Protein AF-A0A3P8CLF5-F1 (afdb_monomer)

Mean predicted aligned error: 21.12 Å

Sequence (170 aa):
MQARYRYYSKGFIQSLIDKVKEESSRDTELKESIRKFREETAKLEQTKELRSVREFYKKIEKEMPADTVGKVRDTFQSVKSKIRNDAQQFAQNETLRKGVENLSKASEHVKDATKSLSETEFIKAAIKGVEVVGKELESERFQMYQAPSILKTRSEISGKGEERAIQPDR

Structure (mmCIF, N/CA/C/O backbone):
data_AF-A0A3P8CLF5-F1
#
_entry.id   AF-A0A3P8CLF5-F1
#
loop_
_atom_site.group_PDB
_atom_site.id
_atom_site.type_symbol
_atom_site.label_atom_id
_atom_site.label_alt_id
_atom_site.label_comp_id
_atom_site.label_asym_id
_atom_site.label_entity_id
_atom_site.label_seq_id
_atom_site.pdbx_PDB_ins_code
_atom_site.Cartn_x
_atom_site.Cartn_y
_atom_site.Cartn_z
_atom_site.occupancy
_atom_site.B_iso_or_equiv
_atom_site.auth_seq_id
_atom_site.auth_comp_id
_atom_site.auth_asym_id
_atom_site.auth_atom_id
_atom_site.pdbx_PDB_model_num
ATOM 1 N N . MET A 1 1 ? -31.564 -47.283 5.252 1.00 39.88 1 MET A N 1
ATOM 2 C CA . MET A 1 1 ? -30.195 -46.724 5.283 1.00 39.88 1 MET A CA 1
ATOM 3 C C . MET A 1 1 ? -30.299 -45.207 5.239 1.00 39.88 1 MET A C 1
ATOM 5 O O . MET A 1 1 ? -30.864 -44.699 4.282 1.00 39.88 1 MET A O 1
ATOM 9 N N . GLN A 1 2 ? -29.852 -44.489 6.273 1.00 41.47 2 GLN A N 1
ATOM 10 C CA . GLN A 1 2 ? -29.858 -43.019 6.277 1.00 41.47 2 GLN A CA 1
ATOM 11 C C . GLN A 1 2 ? -28.500 -42.497 5.797 1.00 41.47 2 GLN A C 1
ATOM 13 O O . GLN A 1 2 ? -27.466 -42.780 6.403 1.00 41.47 2 GLN A O 1
ATOM 18 N N . ALA A 1 3 ? -28.508 -41.756 4.690 1.00 46.62 3 ALA A N 1
ATOM 19 C CA . ALA A 1 3 ? -27.328 -41.109 4.138 1.00 46.62 3 ALA A CA 1
ATOM 20 C C . ALA A 1 3 ? -26.970 -39.879 4.987 1.00 46.62 3 ALA A C 1
ATOM 22 O O . ALA A 1 3 ? -27.719 -38.906 5.052 1.00 46.62 3 ALA A O 1
ATOM 23 N N . ARG A 1 4 ? -25.815 -39.927 5.657 1.00 44.38 4 ARG A N 1
ATOM 24 C CA . ARG A 1 4 ? -25.246 -38.777 6.370 1.00 44.38 4 ARG A CA 1
ATOM 25 C C . ARG A 1 4 ? -24.654 -37.824 5.332 1.00 44.38 4 ARG A C 1
ATOM 27 O O . ARG A 1 4 ? -23.599 -38.110 4.769 1.00 44.38 4 ARG A O 1
ATOM 34 N N . TYR A 1 5 ? -25.318 -36.700 5.077 1.00 46.56 5 TYR A N 1
ATOM 35 C CA . TYR A 1 5 ? -24.738 -35.607 4.299 1.00 46.56 5 TYR A CA 1
ATOM 36 C C . TYR A 1 5 ? -23.520 -35.053 5.052 1.00 46.56 5 TYR A C 1
ATOM 38 O O . TYR A 1 5 ? -23.648 -34.482 6.135 1.00 46.56 5 TYR A O 1
ATOM 46 N N . ARG A 1 6 ? -22.318 -35.243 4.495 1.00 47.25 6 ARG A N 1
ATOM 47 C CA . ARG A 1 6 ? -21.120 -34.517 4.931 1.00 47.25 6 ARG A CA 1
ATOM 48 C C . ARG A 1 6 ? -21.297 -33.059 4.517 1.00 47.25 6 ARG A C 1
ATOM 50 O O . ARG A 1 6 ? -21.169 -32.741 3.338 1.00 47.25 6 ARG A O 1
ATOM 57 N N . TYR A 1 7 ? -21.568 -32.180 5.476 1.00 51.97 7 TYR A N 1
ATOM 58 C CA . TYR A 1 7 ? -21.342 -30.753 5.281 1.00 51.97 7 TYR A CA 1
ATOM 59 C C . TYR A 1 7 ? -19.849 -30.562 5.010 1.00 51.97 7 TYR A C 1
ATOM 61 O O . TYR A 1 7 ? -19.017 -30.761 5.893 1.00 51.97 7 TYR A O 1
ATOM 69 N N . TYR A 1 8 ? -19.508 -30.237 3.765 1.00 54.69 8 TYR A N 1
ATOM 70 C CA . TYR A 1 8 ? -18.179 -29.762 3.410 1.00 54.69 8 TYR A CA 1
ATOM 71 C C . TYR A 1 8 ? -17.965 -28.472 4.209 1.00 54.69 8 TYR A C 1
ATOM 73 O O . TYR A 1 8 ? -18.655 -27.479 3.968 1.00 54.69 8 TYR A O 1
ATOM 81 N N . SER A 1 9 ? -17.088 -28.490 5.215 1.00 61.84 9 SER A N 1
ATOM 82 C CA . SER A 1 9 ? -16.733 -27.259 5.912 1.00 61.84 9 SER A CA 1
ATOM 83 C C . SER A 1 9 ? -16.107 -26.325 4.879 1.00 61.84 9 SER A C 1
ATOM 85 O O . SER A 1 9 ? -15.123 -26.663 4.218 1.00 61.84 9 SER A O 1
ATOM 87 N N . LYS A 1 10 ? -16.722 -25.158 4.663 1.00 71.19 10 LYS A N 1
ATOM 88 C CA . LYS A 1 10 ? -16.092 -24.104 3.866 1.00 71.19 10 LYS A CA 1
ATOM 89 C C . LYS A 1 10 ? -14.738 -23.802 4.515 1.00 71.19 10 LYS A C 1
ATOM 91 O O . LYS A 1 10 ? -14.677 -23.547 5.715 1.00 71.19 10 LYS A O 1
ATOM 96 N N . GLY A 1 11 ? -13.658 -23.884 3.740 1.00 81.69 11 GLY A N 1
ATOM 97 C CA . GLY A 1 11 ? -12.314 -23.595 4.237 1.00 81.69 11 GLY A CA 1
ATOM 98 C C . GLY A 1 11 ? -12.190 -22.150 4.733 1.00 81.69 11 GLY A C 1
ATOM 99 O O . GLY A 1 11 ? -12.926 -21.270 4.287 1.00 81.69 11 GLY A O 1
ATOM 100 N N . PHE A 1 12 ? -11.227 -21.900 5.622 1.00 83.62 12 PHE A N 1
ATOM 101 C CA . PHE A 1 12 ? -11.000 -20.602 6.272 1.00 83.62 12 PHE A CA 1
ATOM 102 C C . PHE A 1 12 ? -10.958 -19.419 5.286 1.00 83.62 12 PHE A C 1
ATOM 104 O O . PHE A 1 12 ? -11.647 -18.420 5.483 1.00 83.62 12 PHE A O 1
ATOM 111 N N . ILE A 1 13 ? -10.246 -19.559 4.162 1.00 85.81 13 ILE A N 1
ATOM 112 C CA . ILE A 1 13 ? -10.156 -18.503 3.138 1.00 85.81 13 ILE A CA 1
ATOM 113 C C . ILE A 1 13 ? -11.518 -18.228 2.489 1.00 85.81 13 ILE A C 1
ATOM 115 O O . ILE A 1 13 ? -11.871 -17.074 2.271 1.00 85.81 13 ILE A O 1
ATOM 119 N N . GLN A 1 14 ? -12.320 -19.265 2.240 1.00 81.19 14 GLN A N 1
ATOM 120 C CA . GLN A 1 14 ? -13.652 -19.086 1.669 1.00 81.19 14 GLN A CA 1
ATOM 121 C C . GLN A 1 14 ? -14.575 -18.351 2.647 1.00 81.19 14 GLN A C 1
ATOM 123 O O . GLN A 1 14 ? -15.296 -17.451 2.233 1.00 81.19 14 GLN A O 1
ATOM 128 N N . SER A 1 15 ? -14.513 -18.676 3.944 1.00 82.06 15 SER A N 1
ATOM 129 C CA . SER A 1 15 ? -15.286 -17.954 4.963 1.00 82.06 15 SER A CA 1
ATOM 130 C C . SER A 1 15 ? -14.842 -16.501 5.139 1.00 82.06 15 SER A C 1
ATOM 132 O O . SER A 1 15 ? -15.681 -15.640 5.384 1.00 82.06 15 SER A O 1
ATOM 134 N N . LEU A 1 16 ? -13.548 -16.208 4.969 1.00 81.19 16 LEU A N 1
ATOM 135 C CA . LEU A 1 16 ? -13.032 -14.840 5.012 1.00 81.19 16 LEU A CA 1
ATOM 136 C C . LEU A 1 16 ? -13.489 -14.024 3.804 1.00 81.19 16 LEU A C 1
ATOM 138 O O . LEU A 1 16 ? -13.947 -12.901 3.976 1.00 81.19 16 LEU A O 1
ATOM 142 N N . ILE A 1 17 ? -13.419 -14.589 2.596 1.00 84.50 17 ILE A N 1
ATOM 143 C CA . ILE A 1 17 ? -13.915 -13.927 1.381 1.00 84.50 17 ILE A CA 1
ATOM 144 C C . ILE A 1 17 ? -15.417 -13.671 1.498 1.00 84.50 17 ILE A C 1
ATOM 146 O O . ILE A 1 17 ? -15.876 -12.574 1.183 1.00 84.50 17 ILE A O 1
ATOM 150 N N . ASP A 1 18 ? -16.174 -14.660 1.976 1.00 84.50 18 ASP A N 1
ATOM 151 C CA . ASP A 1 18 ? -17.613 -14.525 2.179 1.00 84.50 18 ASP A CA 1
ATOM 152 C C . ASP A 1 18 ? -17.914 -13.406 3.196 1.00 84.50 18 ASP A C 1
ATOM 154 O O . ASP A 1 18 ? -18.791 -12.582 2.942 1.00 84.50 18 ASP A O 1
ATOM 158 N N . LYS A 1 19 ? -17.134 -13.298 4.282 1.00 83.38 19 LYS A N 1
ATOM 159 C CA . LYS A 1 19 ? -17.317 -12.269 5.316 1.00 83.38 19 LYS A CA 1
ATOM 160 C C . LYS A 1 19 ? -16.896 -10.866 4.875 1.00 83.38 19 LYS A C 1
ATOM 162 O O . LYS A 1 19 ? -17.635 -9.920 5.116 1.00 83.38 19 LYS A O 1
ATOM 167 N N . VAL A 1 20 ? -15.784 -10.731 4.151 1.00 78.12 20 VAL A N 1
ATOM 168 C CA . VAL A 1 20 ? -15.362 -9.455 3.541 1.00 78.12 20 VAL A CA 1
ATOM 169 C C . VAL A 1 20 ? -16.385 -8.994 2.503 1.00 78.12 20 VAL A C 1
ATOM 171 O O . VAL A 1 20 ? -16.700 -7.811 2.416 1.00 78.12 20 VAL A O 1
ATOM 174 N N . LYS A 1 21 ? -16.951 -9.924 1.727 1.00 79.19 21 LYS A N 1
ATOM 175 C CA . LYS A 1 21 ? -18.020 -9.622 0.769 1.00 79.19 21 LYS A CA 1
ATOM 176 C C . LYS A 1 21 ? -19.309 -9.196 1.473 1.00 79.19 21 LYS A C 1
ATOM 178 O O . LYS A 1 21 ? -19.994 -8.300 0.986 1.00 79.19 21 LYS A O 1
ATOM 183 N N . GLU A 1 22 ? -19.637 -9.819 2.598 1.00 79.88 22 GLU A N 1
ATOM 184 C CA . GLU A 1 22 ? -20.801 -9.482 3.415 1.00 79.88 22 GLU A CA 1
ATOM 185 C C . GLU A 1 22 ? -20.650 -8.102 4.078 1.00 79.88 22 GLU A C 1
ATOM 187 O O . GLU A 1 22 ? -21.551 -7.275 3.940 1.00 79.88 22 GLU A O 1
ATOM 192 N N . GLU A 1 23 ? -19.505 -7.801 4.697 1.00 70.38 23 GLU A N 1
ATOM 193 C CA . GLU A 1 23 ? -19.187 -6.469 5.244 1.00 70.38 23 GLU A CA 1
ATOM 194 C C . GLU A 1 23 ? -19.151 -5.400 4.146 1.00 70.38 23 GLU A C 1
ATOM 196 O O . GLU A 1 23 ? -19.818 -4.376 4.260 1.00 70.38 23 GLU A O 1
ATOM 201 N N . SER A 1 24 ? -18.526 -5.689 3.002 1.00 63.16 24 SER A N 1
ATOM 202 C CA . SER A 1 24 ? -18.540 -4.791 1.841 1.00 63.16 24 SER A CA 1
ATOM 203 C C . SER A 1 24 ? -19.936 -4.560 1.261 1.00 63.16 24 SER A C 1
ATOM 205 O O . SER A 1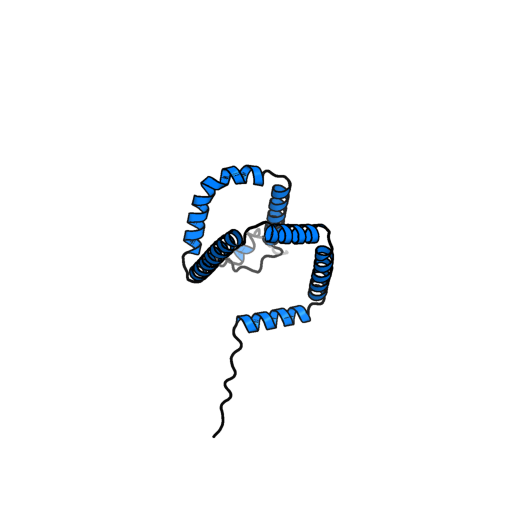 24 ? -20.209 -3.509 0.681 1.00 63.16 24 SER A O 1
ATOM 207 N N . SER A 1 25 ? -20.851 -5.519 1.414 1.00 63.94 25 SER A N 1
ATOM 208 C CA . SER A 1 25 ? -22.240 -5.348 0.993 1.00 63.94 25 SER A CA 1
ATOM 209 C C . SER A 1 25 ? -23.074 -4.516 1.973 1.00 63.94 25 SER A C 1
ATOM 211 O O . SER A 1 25 ? -24.102 -3.972 1.558 1.00 63.94 25 SER A O 1
ATOM 213 N N . ARG A 1 26 ? -22.644 -4.400 3.234 1.00 71.19 26 ARG A N 1
ATOM 214 C CA . ARG A 1 26 ? -23.302 -3.600 4.274 1.00 71.19 26 ARG A CA 1
ATOM 215 C C . ARG A 1 26 ? -22.792 -2.161 4.294 1.00 71.19 26 ARG A C 1
ATOM 217 O O . ARG A 1 26 ? -23.615 -1.261 4.421 1.00 71.19 26 ARG A O 1
ATOM 224 N N . ASP A 1 27 ? -21.499 -1.945 4.059 1.00 75.00 27 ASP A N 1
ATOM 225 C CA . ASP A 1 27 ? -20.913 -0.603 4.032 1.00 75.00 27 ASP A CA 1
ATOM 226 C C . ASP A 1 27 ? -21.168 0.126 2.709 1.00 75.00 27 ASP A C 1
ATOM 228 O O . ASP A 1 27 ? -20.644 -0.210 1.640 1.00 75.00 27 ASP A O 1
ATOM 232 N N . THR A 1 28 ? -21.981 1.177 2.784 1.00 77.12 28 THR A N 1
ATOM 233 C CA . THR A 1 28 ? -22.293 2.075 1.665 1.00 77.12 28 THR A CA 1
ATOM 234 C C . THR A 1 28 ? -21.056 2.830 1.181 1.00 77.12 28 THR A C 1
ATOM 236 O O . THR A 1 28 ? -20.858 2.960 -0.027 1.00 77.12 28 THR A O 1
ATOM 239 N N . GLU A 1 29 ? -20.174 3.233 2.095 1.00 72.25 29 GLU A N 1
ATOM 240 C CA . GLU A 1 29 ? -18.911 3.918 1.789 1.00 72.25 29 GLU A CA 1
ATOM 241 C C . GLU A 1 29 ? -17.950 3.036 0.979 1.00 72.25 29 GLU A C 1
ATOM 243 O O . GLU A 1 29 ? -17.304 3.493 0.029 1.00 72.25 29 GLU A O 1
ATOM 248 N N . LEU A 1 30 ? -17.897 1.736 1.284 1.00 69.62 30 LEU A N 1
ATOM 249 C CA . LEU A 1 30 ? -17.045 0.798 0.558 1.00 69.62 30 LEU A CA 1
ATOM 250 C C . LEU A 1 30 ? -17.603 0.490 -0.837 1.00 69.62 30 LEU A C 1
ATOM 252 O O . LEU A 1 30 ? -16.839 0.374 -1.797 1.00 69.62 30 LEU A O 1
ATOM 256 N N . LYS A 1 31 ? -18.931 0.436 -0.999 1.00 79.31 31 LYS A N 1
ATOM 257 C CA . LYS A 1 31 ? -19.556 0.343 -2.330 1.00 79.31 31 LYS A CA 1
ATOM 258 C C . LYS A 1 31 ? -19.253 1.561 -3.190 1.00 79.31 31 LYS A C 1
ATOM 260 O O . LYS A 1 31 ? -18.943 1.398 -4.370 1.00 79.31 31 LYS A O 1
ATOM 265 N N . GLU A 1 32 ? -19.329 2.761 -2.623 1.00 82.31 32 GLU A N 1
ATOM 266 C CA . GLU A 1 32 ? -18.978 3.987 -3.340 1.00 82.31 32 GLU A CA 1
ATOM 267 C C . GLU A 1 32 ? -17.500 4.016 -3.714 1.00 82.31 32 GLU A C 1
ATOM 269 O O . GLU A 1 32 ? -17.168 4.370 -4.843 1.00 82.31 32 GLU A O 1
ATOM 274 N N . SER A 1 33 ? -16.627 3.559 -2.818 1.00 79.44 33 SER A N 1
ATOM 275 C CA . SER A 1 33 ? -15.195 3.423 -3.083 1.00 79.44 33 SER A CA 1
ATOM 276 C C . SER A 1 33 ? -14.932 2.439 -4.224 1.00 79.44 33 SER A C 1
ATOM 278 O O . SER A 1 33 ? -14.254 2.783 -5.186 1.00 79.44 33 SER A O 1
ATOM 280 N N . ILE A 1 34 ? -15.539 1.246 -4.201 1.00 78.25 34 ILE A N 1
ATOM 281 C CA . ILE A 1 34 ? -15.431 0.259 -5.290 1.00 78.25 34 ILE A CA 1
ATOM 282 C C . ILE A 1 34 ? -15.982 0.824 -6.605 1.00 78.25 34 ILE A C 1
ATOM 284 O O . ILE A 1 34 ? -15.418 0.563 -7.669 1.00 78.25 34 ILE A O 1
ATOM 288 N N . ARG A 1 35 ? -17.071 1.601 -6.561 1.00 85.94 35 ARG A N 1
ATOM 289 C CA . ARG A 1 35 ? -17.635 2.248 -7.752 1.00 85.94 35 ARG A CA 1
ATOM 290 C C . ARG A 1 35 ? -16.674 3.290 -8.322 1.00 85.94 35 ARG A C 1
ATOM 292 O O . ARG A 1 35 ? -16.384 3.227 -9.512 1.00 85.94 35 ARG A O 1
ATOM 299 N N . LYS A 1 36 ? -16.117 4.164 -7.478 1.00 89.12 36 LYS A N 1
ATOM 300 C CA . LYS A 1 36 ? -15.087 5.144 -7.858 1.00 89.12 36 LYS A CA 1
ATOM 301 C C . LYS A 1 36 ? -13.853 4.456 -8.434 1.00 89.12 36 LYS A C 1
ATOM 303 O O . LYS A 1 36 ? -13.429 4.823 -9.519 1.00 89.12 36 LYS A O 1
ATOM 308 N N . PHE A 1 37 ? -13.364 3.384 -7.808 1.00 86.25 37 PHE A N 1
ATOM 309 C CA . PHE A 1 37 ? -12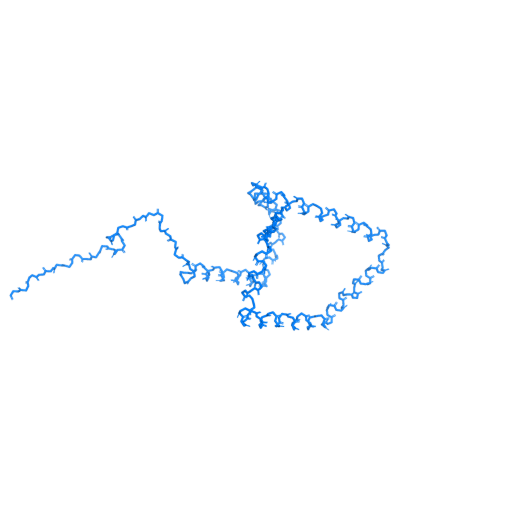.250 2.590 -8.338 1.00 86.25 37 PHE A CA 1
ATOM 310 C C . PHE A 1 37 ? -12.550 2.012 -9.723 1.00 86.25 37 PHE A C 1
ATOM 312 O O . PHE A 1 37 ? -11.688 2.040 -10.598 1.00 86.25 37 PHE A O 1
ATOM 319 N N . ARG A 1 38 ? -13.764 1.501 -9.957 1.00 84.19 38 ARG A N 1
ATOM 320 C CA . ARG A 1 38 ? -14.174 0.993 -11.278 1.00 84.19 38 ARG A CA 1
ATOM 321 C C . ARG A 1 38 ? -14.261 2.105 -12.317 1.00 84.19 38 ARG A C 1
ATOM 323 O O . ARG A 1 38 ? -13.804 1.915 -13.438 1.00 84.19 38 ARG A O 1
ATOM 330 N N . GLU A 1 39 ? -14.827 3.248 -11.951 1.00 86.50 39 GLU A N 1
ATOM 331 C CA . GLU A 1 39 ? -14.933 4.421 -12.821 1.00 86.50 39 GLU A CA 1
ATOM 332 C C . GLU A 1 39 ? -13.550 5.004 -13.154 1.00 86.50 39 GLU A C 1
ATOM 334 O O . GLU A 1 39 ? -13.278 5.321 -14.310 1.00 86.50 39 GLU A O 1
ATOM 339 N N . GLU A 1 40 ? -12.651 5.100 -12.176 1.00 80.31 40 GLU A N 1
ATOM 340 C CA . GLU A 1 40 ? -11.272 5.557 -12.360 1.00 80.31 40 GLU A CA 1
ATOM 341 C C . GLU A 1 40 ? -10.450 4.564 -13.176 1.00 80.31 40 GLU A C 1
ATOM 343 O O . GLU A 1 40 ? -9.743 4.983 -14.086 1.00 80.31 40 GLU A O 1
ATOM 348 N N . THR A 1 41 ? -10.601 3.257 -12.943 1.00 76.94 41 THR A N 1
ATOM 349 C CA . THR A 1 41 ? -9.949 2.218 -13.759 1.00 76.9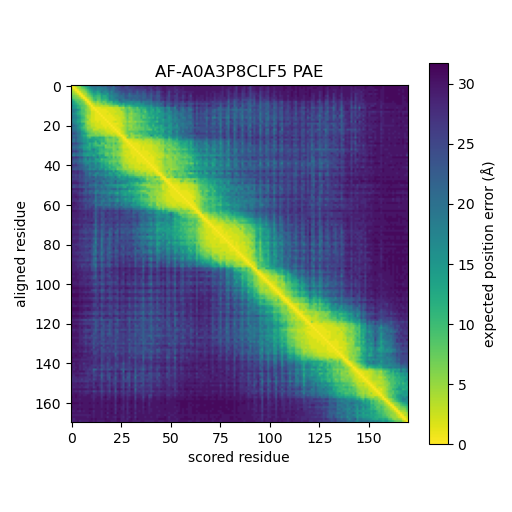4 41 THR A CA 1
ATOM 350 C C . THR A 1 41 ? -10.442 2.275 -15.204 1.00 76.94 41 THR A C 1
ATOM 352 O O . THR A 1 41 ? -9.634 2.257 -16.127 1.00 76.94 41 THR A O 1
ATOM 355 N N . ALA A 1 42 ? -11.752 2.428 -15.421 1.00 77.50 42 ALA A N 1
ATOM 356 C CA . ALA A 1 42 ? -12.316 2.581 -16.761 1.00 77.50 42 ALA A CA 1
ATOM 357 C C . ALA A 1 42 ? -11.827 3.867 -17.454 1.00 77.50 42 ALA A C 1
ATOM 359 O O . ALA A 1 42 ? -11.577 3.859 -18.659 1.00 77.50 42 ALA A O 1
ATOM 360 N N . LYS A 1 43 ? -11.647 4.966 -16.709 1.00 79.12 43 LYS A N 1
ATOM 361 C CA . LYS A 1 43 ? -11.028 6.199 -17.225 1.00 79.12 43 LYS A CA 1
ATOM 362 C C . LYS A 1 43 ? -9.547 5.993 -17.551 1.00 79.12 43 LYS A C 1
ATOM 364 O O . LYS A 1 43 ? -9.116 6.396 -18.625 1.00 79.12 43 LYS A O 1
ATOM 369 N N . LEU A 1 44 ? -8.796 5.322 -16.679 1.00 65.44 44 LEU A N 1
ATOM 370 C CA . LEU A 1 44 ? -7.388 4.968 -16.879 1.00 65.44 44 LEU A CA 1
ATOM 371 C C . LEU A 1 44 ? -7.206 4.120 -18.143 1.00 65.44 44 LEU A C 1
ATOM 373 O O . LEU A 1 44 ? -6.347 4.436 -18.962 1.00 65.44 44 LEU A O 1
ATOM 377 N N . GLU A 1 45 ? -8.050 3.109 -18.366 1.00 66.50 45 GLU A N 1
ATOM 378 C CA . GLU A 1 45 ? -8.038 2.284 -19.586 1.00 66.50 45 GLU A CA 1
ATOM 379 C C . GLU A 1 45 ? -8.237 3.098 -20.875 1.00 66.50 45 GLU A C 1
ATOM 381 O O . GLU A 1 45 ? -7.760 2.712 -21.948 1.00 66.50 45 GLU A O 1
ATOM 386 N N . GLN A 1 46 ? -8.940 4.227 -20.786 1.00 68.88 46 GLN A N 1
ATOM 387 C CA . GLN A 1 46 ? -9.188 5.123 -21.913 1.00 68.88 46 GLN A CA 1
ATOM 388 C C . GLN A 1 46 ? -8.061 6.143 -22.122 1.00 68.88 46 GLN A C 1
ATOM 390 O O . GLN A 1 46 ? -7.969 6.721 -23.211 1.00 68.88 46 GLN A O 1
ATOM 395 N N . THR A 1 47 ? -7.186 6.339 -21.133 1.00 74.19 47 THR A N 1
ATOM 396 C CA . THR A 1 47 ? -6.059 7.270 -21.208 1.00 74.19 47 THR A CA 1
ATOM 397 C C . THR A 1 47 ? -5.041 6.816 -22.258 1.00 74.19 47 THR A C 1
ATOM 399 O O . THR A 1 47 ? -4.752 5.628 -22.434 1.00 74.19 47 THR A O 1
ATOM 402 N N . LYS A 1 48 ? -4.465 7.790 -22.975 1.00 67.56 48 LYS A N 1
ATOM 403 C CA . LYS A 1 48 ? -3.490 7.575 -24.061 1.00 67.56 48 LYS A CA 1
ATOM 404 C C . LYS A 1 48 ? -2.273 6.742 -23.640 1.00 67.56 48 LYS A C 1
ATOM 406 O O . LYS A 1 48 ? -1.702 6.058 -24.480 1.00 67.56 48 LYS A O 1
ATOM 411 N N . GLU A 1 49 ? -1.916 6.763 -22.361 1.00 73.19 49 GLU A N 1
ATOM 412 C CA . GLU A 1 49 ? -0.765 6.052 -21.797 1.00 73.19 49 GLU A CA 1
ATOM 413 C C . GLU A 1 49 ? -0.958 4.530 -21.770 1.00 73.19 49 GLU A C 1
ATOM 415 O O . GLU A 1 49 ? -0.063 3.784 -22.153 1.00 73.19 49 GLU A O 1
ATOM 420 N N . LEU A 1 50 ? -2.143 4.027 -21.413 1.00 67.75 50 LEU A N 1
ATOM 421 C CA . LEU A 1 50 ? -2.393 2.582 -21.460 1.00 67.75 50 LEU A CA 1
ATOM 422 C C . LEU A 1 50 ? -2.526 2.070 -22.898 1.00 67.75 50 LEU A C 1
ATOM 424 O O . LEU A 1 50 ? -2.124 0.942 -23.199 1.00 67.75 50 LEU A O 1
ATOM 428 N N . ARG A 1 51 ? -3.030 2.910 -23.812 1.00 75.62 51 ARG A N 1
ATOM 429 C CA . ARG A 1 51 ? -3.022 2.603 -25.248 1.00 75.62 51 ARG A CA 1
ATOM 430 C C . ARG A 1 51 ? -1.602 2.545 -25.795 1.00 75.62 51 ARG A C 1
ATOM 432 O O . ARG A 1 51 ? -1.285 1.560 -26.452 1.00 75.62 51 ARG A O 1
ATOM 439 N N . SER A 1 52 ? -0.745 3.510 -25.464 1.00 78.69 52 SER A N 1
ATOM 440 C CA . SER A 1 52 ? 0.650 3.507 -25.912 1.00 78.69 52 SER A CA 1
ATOM 441 C C . SER A 1 52 ? 1.437 2.337 -25.324 1.00 78.69 52 SER A C 1
ATOM 443 O O . SER A 1 52 ? 2.209 1.720 -26.047 1.00 78.69 52 SER A O 1
ATOM 445 N N . VAL A 1 53 ? 1.187 1.942 -24.070 1.00 79.75 53 VAL A N 1
ATOM 446 C CA . VAL A 1 53 ? 1.781 0.732 -23.473 1.00 79.75 53 VAL A CA 1
ATOM 447 C C . VAL A 1 53 ? 1.290 -0.535 -24.173 1.00 79.75 53 VAL A C 1
ATOM 449 O O . VAL A 1 53 ? 2.090 -1.417 -24.478 1.00 79.75 53 VAL A O 1
ATOM 452 N N . ARG A 1 54 ? -0.008 -0.644 -24.483 1.00 79.75 54 ARG A N 1
ATOM 453 C CA . ARG A 1 54 ? -0.555 -1.795 -25.222 1.00 79.75 54 ARG A CA 1
ATOM 454 C C . ARG A 1 54 ? -0.018 -1.854 -26.652 1.00 79.75 54 ARG A C 1
ATOM 456 O O . ARG A 1 54 ? 0.257 -2.940 -27.154 1.00 79.75 54 ARG A O 1
ATOM 463 N N . GLU A 1 55 ? 0.124 -0.712 -27.310 1.00 84.12 55 GLU A N 1
ATOM 464 C CA . GLU A 1 55 ? 0.731 -0.598 -28.637 1.00 84.12 55 GLU A CA 1
ATOM 465 C C . GLU A 1 55 ? 2.221 -0.934 -28.598 1.00 84.12 55 GLU A C 1
ATOM 467 O O . GLU A 1 55 ? 2.684 -1.695 -29.441 1.00 84.12 55 GLU A O 1
ATOM 472 N N . PHE A 1 56 ? 2.947 -0.461 -27.586 1.00 82.25 56 PHE A N 1
ATOM 473 C CA . PHE A 1 56 ? 4.347 -0.792 -27.342 1.00 82.25 56 PHE A CA 1
ATOM 474 C C . PHE A 1 56 ? 4.534 -2.288 -27.086 1.00 82.25 56 PHE A C 1
ATOM 476 O O . PHE A 1 56 ? 5.410 -2.897 -27.685 1.00 82.25 56 PHE A O 1
ATOM 483 N N . TYR A 1 57 ? 3.664 -2.914 -26.290 1.00 80.94 57 TYR A N 1
ATOM 484 C CA . TYR A 1 57 ? 3.710 -4.357 -26.051 1.00 80.94 57 TYR A CA 1
ATOM 485 C C . TYR A 1 57 ? 3.414 -5.153 -27.325 1.00 80.94 57 TYR A C 1
ATOM 487 O O . TYR A 1 57 ? 4.157 -6.066 -27.663 1.00 80.94 57 TYR A O 1
ATOM 495 N N . LYS A 1 58 ? 2.386 -4.760 -28.091 1.00 82.38 58 LYS A N 1
ATOM 496 C CA . LYS A 1 58 ? 2.096 -5.356 -29.407 1.00 82.38 58 LYS A CA 1
ATOM 497 C C . LYS A 1 58 ? 3.244 -5.162 -30.397 1.00 82.38 58 LYS A C 1
ATOM 499 O O . LYS A 1 58 ? 3.451 -6.012 -31.256 1.00 82.38 58 LYS A O 1
ATOM 504 N N . LYS A 1 59 ? 3.952 -4.035 -30.320 1.00 80.19 59 LYS A N 1
ATOM 505 C CA . LYS A 1 59 ? 5.119 -3.742 -31.154 1.00 80.19 59 LYS A CA 1
ATOM 506 C C . LYS A 1 59 ? 6.302 -4.621 -30.753 1.00 80.19 59 LYS A C 1
ATOM 508 O O . LYS A 1 59 ? 6.866 -5.267 -31.623 1.00 80.19 59 LYS A O 1
ATOM 513 N N . ILE A 1 60 ? 6.588 -4.749 -29.457 1.00 76.12 60 ILE A N 1
ATOM 514 C CA . ILE A 1 60 ? 7.590 -5.685 -28.926 1.00 76.12 60 ILE A CA 1
ATOM 515 C C . ILE A 1 60 ? 7.270 -7.121 -29.337 1.00 76.12 60 ILE A C 1
ATOM 517 O O . ILE A 1 60 ? 8.153 -7.833 -29.793 1.00 76.12 60 ILE A O 1
ATOM 521 N N . GLU A 1 61 ? 6.017 -7.551 -29.207 1.00 67.94 61 GLU A N 1
ATOM 522 C CA . GLU A 1 61 ? 5.598 -8.913 -29.547 1.00 67.94 61 GLU A CA 1
ATOM 523 C C . GLU A 1 61 ? 5.756 -9.215 -31.043 1.00 67.94 61 GLU A C 1
ATOM 525 O O . GLU A 1 61 ? 6.106 -10.331 -31.412 1.00 67.94 61 GLU A O 1
ATOM 530 N N . LYS A 1 62 ? 5.539 -8.218 -31.908 1.00 75.75 62 LYS A N 1
ATOM 531 C CA . LYS A 1 62 ? 5.736 -8.346 -33.359 1.00 75.75 62 LYS A CA 1
ATOM 532 C C . LYS A 1 62 ? 7.200 -8.249 -33.787 1.00 75.75 62 LYS A C 1
ATOM 534 O O . LYS A 1 62 ? 7.570 -8.868 -34.778 1.00 75.75 62 LYS A O 1
ATOM 539 N N . GLU A 1 63 ? 8.002 -7.440 -33.097 1.00 66.56 63 GLU A N 1
ATOM 540 C CA . GLU A 1 63 ? 9.405 -7.177 -33.448 1.00 66.56 63 GLU A CA 1
ATOM 541 C C . GLU A 1 63 ? 10.379 -8.162 -32.788 1.00 66.56 63 GLU A C 1
ATOM 543 O O . GLU A 1 63 ? 11.500 -8.326 -33.271 1.00 66.56 63 GLU A O 1
ATOM 548 N N . MET A 1 64 ? 9.979 -8.856 -31.718 1.00 62.22 64 MET A N 1
ATOM 549 C CA . MET A 1 64 ? 10.796 -9.915 -31.138 1.00 62.22 64 MET A CA 1
ATOM 550 C C . MET A 1 64 ? 10.615 -11.237 -31.896 1.00 62.22 64 MET A C 1
ATOM 552 O O . MET A 1 64 ? 9.489 -11.716 -32.034 1.00 62.22 64 MET A O 1
ATOM 556 N N . PRO A 1 65 ? 11.708 -11.886 -32.341 1.00 64.75 65 PRO A N 1
ATOM 557 C CA . PRO A 1 65 ? 11.624 -13.224 -32.910 1.00 64.75 65 PRO A CA 1
ATOM 558 C C . PRO A 1 65 ? 11.074 -14.197 -31.859 1.00 64.75 65 PRO A C 1
ATOM 560 O O . PRO A 1 65 ? 11.388 -14.081 -30.670 1.00 64.75 65 PRO A O 1
ATOM 563 N N . ALA A 1 66 ? 10.257 -15.161 -32.294 1.00 63.56 66 ALA A N 1
ATOM 564 C CA . ALA A 1 66 ? 9.573 -16.124 -31.422 1.00 63.56 66 ALA A CA 1
ATOM 565 C C . ALA A 1 66 ? 10.527 -16.833 -30.434 1.00 63.56 66 ALA A C 1
ATOM 567 O O . ALA A 1 66 ? 10.152 -17.111 -29.292 1.00 63.56 66 ALA A O 1
ATOM 568 N N . ASP A 1 67 ? 11.786 -17.024 -30.834 1.00 62.25 67 ASP A N 1
ATOM 569 C CA . ASP A 1 67 ? 12.852 -17.609 -30.015 1.00 62.25 67 ASP A CA 1
ATOM 570 C C . ASP A 1 67 ? 13.214 -16.769 -28.775 1.00 62.25 67 ASP A C 1
ATOM 572 O O . ASP A 1 67 ? 13.603 -17.315 -27.740 1.00 62.25 67 ASP A O 1
ATOM 576 N N . THR A 1 68 ? 13.072 -15.442 -28.835 1.00 61.47 68 THR A N 1
ATOM 577 C CA . THR A 1 68 ? 13.326 -14.542 -27.697 1.00 61.47 68 THR A CA 1
ATOM 578 C C . THR A 1 68 ? 12.149 -14.538 -26.726 1.00 61.47 68 THR A C 1
ATOM 580 O O . THR A 1 68 ? 12.356 -14.561 -25.513 1.00 61.47 68 THR A O 1
ATOM 583 N N . VAL A 1 69 ? 10.913 -14.596 -27.234 1.00 63.88 69 VAL A N 1
ATOM 584 C CA . VAL A 1 69 ? 9.702 -14.713 -26.403 1.00 63.88 69 VAL A CA 1
ATOM 585 C C . VAL A 1 69 ? 9.697 -16.038 -25.637 1.00 63.88 69 VAL A C 1
ATOM 587 O O . VAL A 1 69 ? 9.353 -16.049 -24.456 1.00 63.88 69 VAL A O 1
ATOM 590 N N . GLY A 1 70 ? 10.154 -17.131 -26.260 1.00 69.62 70 GLY A N 1
ATOM 591 C CA . GLY A 1 70 ? 10.368 -18.418 -25.588 1.00 69.62 70 GLY A CA 1
ATOM 592 C C . GLY A 1 70 ? 11.329 -18.298 -24.403 1.00 69.62 70 GLY A C 1
ATOM 593 O O . GLY A 1 70 ? 10.960 -18.612 -23.277 1.00 69.62 70 GLY A O 1
ATOM 594 N N . LYS A 1 71 ? 12.512 -17.706 -24.612 1.00 73.12 71 LYS A N 1
ATOM 595 C CA . LYS A 1 71 ? 13.509 -17.495 -23.545 1.00 73.12 71 LYS A CA 1
ATOM 596 C C . LYS A 1 71 ? 13.006 -16.582 -22.420 1.00 73.12 71 LYS A C 1
ATOM 598 O O . LYS A 1 71 ? 13.268 -16.839 -21.244 1.00 73.12 71 LYS A O 1
ATOM 603 N N . VAL A 1 72 ? 12.263 -15.522 -22.741 1.00 74.31 72 VAL A N 1
ATOM 604 C CA . VAL A 1 72 ? 11.662 -14.631 -21.730 1.00 74.31 72 VAL A CA 1
ATOM 605 C C . VAL A 1 72 ? 10.551 -15.347 -20.959 1.00 74.31 72 VAL A C 1
ATOM 607 O O . VAL A 1 72 ? 10.446 -15.214 -19.743 1.00 74.31 72 VAL A O 1
ATOM 610 N N . ARG A 1 73 ? 9.743 -16.164 -21.635 1.00 78.25 73 ARG A N 1
ATOM 611 C CA . ARG A 1 73 ? 8.709 -16.978 -20.994 1.00 78.25 73 ARG A CA 1
ATOM 612 C C . ARG A 1 73 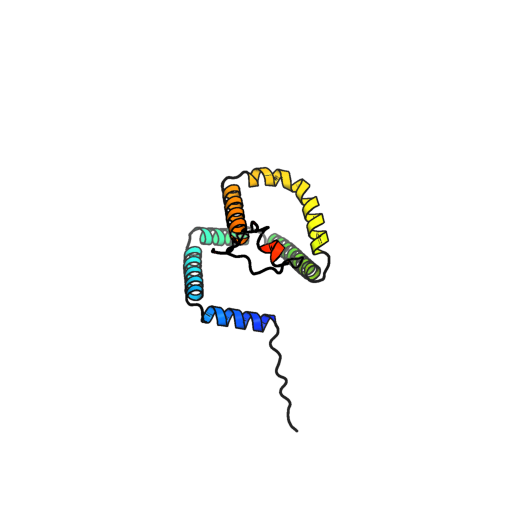? 9.314 -18.032 -20.072 1.00 78.25 73 ARG A C 1
ATOM 614 O O . ARG A 1 73 ? 8.832 -18.184 -18.952 1.00 78.25 73 ARG A O 1
ATOM 621 N N . ASP A 1 74 ? 10.379 -18.699 -20.500 1.00 79.94 74 ASP A N 1
ATOM 622 C CA . ASP A 1 74 ? 11.075 -19.724 -19.720 1.00 79.94 74 ASP A CA 1
ATOM 623 C C . ASP A 1 74 ? 11.780 -19.120 -18.500 1.00 79.94 74 ASP A C 1
ATOM 625 O O . ASP A 1 74 ? 11.703 -19.666 -17.394 1.00 79.94 74 ASP A O 1
ATOM 629 N N . THR A 1 75 ? 12.403 -17.947 -18.655 1.00 80.25 75 THR A N 1
ATOM 630 C CA . THR A 1 75 ? 12.977 -17.202 -17.522 1.00 80.25 75 THR A CA 1
ATOM 631 C C . THR A 1 75 ? 11.886 -16.714 -16.571 1.00 80.25 75 THR A C 1
ATOM 633 O O . THR A 1 75 ? 12.020 -16.891 -15.363 1.00 80.25 75 THR A O 1
ATOM 636 N N . PHE A 1 76 ? 10.760 -16.204 -17.074 1.00 83.00 76 PHE A N 1
ATOM 637 C CA . PHE A 1 76 ? 9.624 -15.801 -16.244 1.00 83.00 76 PHE A CA 1
ATOM 638 C C . PHE A 1 76 ? 8.990 -16.985 -15.503 1.00 83.00 76 PHE A C 1
ATOM 640 O O . PHE A 1 76 ? 8.682 -16.885 -14.316 1.00 83.00 76 PHE A O 1
ATOM 647 N N . GLN A 1 77 ? 8.833 -18.134 -16.162 1.00 81.62 77 GLN A N 1
ATOM 648 C CA . GLN A 1 77 ? 8.335 -19.361 -15.543 1.00 81.62 77 GLN A CA 1
ATOM 649 C C . GLN A 1 77 ? 9.299 -19.870 -14.465 1.00 81.62 77 GLN A C 1
ATOM 651 O O . GLN A 1 77 ? 8.849 -20.289 -13.397 1.00 81.62 77 GLN A O 1
ATOM 656 N N . SER A 1 78 ? 10.607 -19.757 -14.706 1.00 80.62 78 SER A N 1
ATOM 657 C CA . SER A 1 78 ? 11.657 -20.088 -13.736 1.00 80.62 78 SER A CA 1
ATOM 658 C C . SER A 1 78 ? 11.677 -19.133 -12.539 1.00 80.62 78 SER A C 1
ATOM 660 O O . SER A 1 78 ? 11.881 -19.556 -11.406 1.00 80.62 78 SER A O 1
ATOM 662 N N . VAL A 1 79 ? 11.433 -17.839 -12.750 1.00 82.19 79 VAL A N 1
ATOM 663 C CA . VAL A 1 79 ? 11.316 -16.855 -11.663 1.00 82.19 79 VAL A CA 1
ATOM 664 C C . VAL A 1 79 ? 10.030 -17.080 -10.870 1.00 82.19 79 VAL A C 1
ATOM 666 O O . VAL A 1 79 ? 10.052 -17.071 -9.644 1.00 82.19 79 VAL A O 1
ATOM 669 N N . LYS A 1 80 ? 8.911 -17.371 -11.538 1.00 85.88 80 LYS A N 1
ATOM 670 C CA . LYS A 1 80 ? 7.636 -17.682 -10.884 1.00 85.88 80 LYS A CA 1
ATOM 671 C C . LYS A 1 80 ? 7.713 -18.953 -10.039 1.00 85.88 80 LYS A C 1
ATOM 673 O O . LYS A 1 80 ? 7.137 -18.986 -8.953 1.00 85.88 80 LYS A O 1
ATOM 678 N N . SER A 1 81 ? 8.398 -19.995 -10.515 1.00 80.44 81 SER A N 1
ATOM 679 C CA . SER A 1 81 ? 8.601 -21.219 -9.733 1.00 80.44 81 SER A CA 1
ATOM 680 C C . SER A 1 81 ? 9.504 -20.968 -8.526 1.00 80.44 81 SER A C 1
ATOM 682 O O . SER A 1 81 ? 9.162 -21.417 -7.436 1.00 80.44 81 SER A O 1
ATOM 684 N N . LYS A 1 82 ? 10.572 -20.169 -8.675 1.00 80.88 82 LYS A N 1
ATOM 685 C CA . LYS A 1 82 ? 11.406 -19.715 -7.549 1.00 80.88 82 LYS A CA 1
ATOM 686 C C . LYS A 1 82 ? 10.600 -18.929 -6.521 1.00 80.88 82 LYS A C 1
ATOM 688 O O . LYS A 1 82 ? 10.570 -19.334 -5.374 1.00 80.88 82 LYS A O 1
ATOM 693 N N . ILE A 1 83 ? 9.832 -17.923 -6.937 1.00 81.50 83 ILE A N 1
ATOM 694 C CA . ILE A 1 83 ? 8.978 -17.134 -6.033 1.00 81.50 83 ILE A CA 1
ATOM 695 C C . ILE A 1 83 ? 7.938 -18.010 -5.328 1.00 81.50 83 ILE A C 1
ATOM 697 O O . ILE A 1 83 ? 7.650 -17.797 -4.157 1.00 81.50 83 ILE A O 1
ATOM 701 N N . ARG A 1 84 ? 7.354 -19.003 -6.012 1.00 75.31 84 ARG A N 1
ATOM 702 C CA . ARG A 1 84 ? 6.386 -19.922 -5.395 1.00 75.31 84 ARG A CA 1
ATOM 703 C C . ARG A 1 84 ? 7.047 -20.835 -4.362 1.00 75.31 84 ARG A C 1
ATOM 705 O O . ARG A 1 84 ? 6.459 -21.055 -3.306 1.00 75.31 84 ARG A O 1
ATOM 712 N N . ASN A 1 85 ? 8.245 -21.331 -4.660 1.00 73.31 85 ASN A N 1
ATOM 713 C CA . ASN A 1 85 ? 9.041 -22.131 -3.734 1.00 73.31 85 ASN A CA 1
ATOM 714 C C . ASN A 1 85 ? 9.500 -21.286 -2.541 1.00 73.31 85 ASN A C 1
ATOM 716 O O . ASN A 1 85 ? 9.341 -21.722 -1.407 1.00 73.31 85 ASN A O 1
ATOM 720 N N . ASP A 1 86 ? 9.962 -20.060 -2.781 1.00 67.19 86 ASP A N 1
ATOM 721 C CA . ASP A 1 86 ? 10.350 -19.105 -1.746 1.00 67.19 86 ASP A CA 1
ATOM 722 C C . ASP A 1 86 ? 9.138 -18.762 -0.877 1.00 67.19 86 ASP A C 1
ATOM 724 O O . ASP A 1 86 ? 9.216 -18.871 0.336 1.00 67.19 86 ASP A O 1
ATOM 728 N N . ALA A 1 87 ? 7.973 -18.463 -1.458 1.00 66.38 87 ALA A N 1
ATOM 729 C CA . ALA A 1 87 ? 6.738 -18.218 -0.709 1.00 66.38 87 ALA A CA 1
ATOM 730 C C . ALA A 1 87 ? 6.294 -19.439 0.121 1.00 66.38 87 ALA A C 1
ATOM 732 O O . ALA A 1 87 ? 5.829 -19.283 1.251 1.00 66.38 87 ALA A O 1
ATOM 733 N N . GLN A 1 88 ? 6.465 -20.660 -0.402 1.00 64.12 88 GLN A N 1
ATOM 734 C CA . GLN A 1 88 ? 6.231 -21.895 0.356 1.00 64.12 88 GLN A CA 1
ATOM 735 C C . GLN A 1 88 ? 7.261 -22.119 1.471 1.00 64.12 88 GLN A C 1
ATOM 737 O O . GLN A 1 88 ? 6.902 -22.724 2.480 1.00 64.12 88 GLN A O 1
ATOM 742 N N . GLN A 1 89 ? 8.499 -21.640 1.319 1.00 59.38 89 GLN A N 1
ATOM 743 C CA . GLN A 1 89 ? 9.532 -21.655 2.362 1.00 59.38 89 GLN A CA 1
ATOM 744 C C . GLN A 1 89 ? 9.294 -20.559 3.414 1.00 59.38 89 GLN A C 1
ATOM 746 O O . GLN A 1 89 ? 9.415 -20.824 4.603 1.00 59.38 89 GLN A O 1
ATOM 751 N N . PHE A 1 90 ? 8.841 -19.371 3.004 1.00 53.00 90 PHE A N 1
ATOM 752 C CA . PHE A 1 90 ? 8.423 -18.273 3.880 1.00 53.00 90 PHE A CA 1
ATOM 753 C C . PHE A 1 90 ? 7.210 -18.648 4.746 1.00 53.00 90 PHE A C 1
ATOM 755 O O . PHE A 1 90 ? 7.122 -18.223 5.896 1.00 53.00 90 PHE A O 1
ATOM 762 N N . ALA A 1 91 ? 6.295 -19.471 4.222 1.00 56.19 91 ALA A N 1
ATOM 763 C CA . ALA A 1 91 ? 5.164 -20.013 4.978 1.00 56.19 91 ALA A CA 1
ATOM 764 C C . ALA A 1 91 ? 5.565 -21.123 5.973 1.00 56.19 91 ALA A C 1
ATOM 766 O O . ALA A 1 91 ? 4.821 -21.403 6.910 1.00 56.19 91 ALA A O 1
ATOM 767 N N . GLN A 1 92 ? 6.730 -21.753 5.787 1.00 61.34 92 GLN A N 1
ATOM 768 C CA . GLN A 1 92 ? 7.225 -22.871 6.592 1.00 61.34 92 GLN A CA 1
ATOM 769 C C . GLN A 1 92 ? 8.374 -22.431 7.512 1.00 61.34 92 GLN A C 1
ATOM 771 O O . GLN A 1 92 ? 9.470 -22.952 7.417 1.00 61.34 92 GLN A O 1
ATOM 776 N N . ASN A 1 93 ? 8.088 -21.490 8.417 1.00 56.69 93 ASN A N 1
ATOM 777 C CA . ASN A 1 93 ? 8.819 -21.191 9.660 1.00 56.69 93 ASN A CA 1
ATOM 778 C C . ASN A 1 93 ? 10.353 -20.909 9.617 1.00 56.69 93 ASN A C 1
ATOM 780 O O . ASN A 1 93 ? 11.173 -21.606 9.037 1.00 56.69 93 ASN A O 1
ATOM 784 N N . GLU A 1 94 ? 10.744 -19.878 10.379 1.00 56.12 94 GLU A N 1
ATOM 785 C CA . GLU A 1 94 ? 12.115 -19.506 10.801 1.00 56.12 94 GLU A CA 1
ATOM 786 C C . GLU A 1 94 ? 13.020 -18.736 9.808 1.00 56.12 94 GLU A C 1
ATOM 788 O O . GLU A 1 94 ? 13.911 -17.993 10.231 1.00 56.12 94 GLU A O 1
ATOM 793 N N . THR A 1 95 ? 12.760 -18.770 8.499 1.00 54.06 95 THR A N 1
ATOM 794 C CA . THR A 1 95 ? 13.557 -18.030 7.490 1.00 54.06 95 THR A CA 1
ATOM 795 C C . THR A 1 95 ? 13.209 -16.551 7.341 1.00 54.06 95 THR A C 1
ATOM 797 O O . THR A 1 95 ? 14.019 -15.814 6.789 1.00 54.06 95 THR A O 1
ATOM 800 N N . LEU A 1 96 ? 12.091 -16.062 7.890 1.00 54.00 96 LEU A N 1
ATOM 801 C CA . LEU A 1 96 ? 11.802 -14.617 7.951 1.00 54.00 96 LEU A CA 1
ATOM 802 C C . LEU A 1 96 ? 12.892 -13.845 8.713 1.00 54.00 96 LEU A C 1
ATOM 804 O O . LEU A 1 96 ? 13.289 -12.766 8.285 1.00 54.00 96 LEU A O 1
ATOM 808 N N . ARG A 1 97 ? 13.451 -14.426 9.784 1.00 53.50 97 ARG A N 1
ATOM 809 C CA . ARG A 1 97 ? 14.575 -13.829 10.529 1.00 53.50 97 ARG A CA 1
ATOM 810 C C . ARG A 1 97 ? 15.873 -13.814 9.716 1.00 53.50 97 ARG A C 1
ATOM 812 O O . ARG A 1 97 ? 16.532 -12.783 9.642 1.00 53.50 97 ARG A O 1
ATOM 819 N N . LYS A 1 98 ? 16.200 -14.923 9.043 1.00 58.06 98 LYS A N 1
ATOM 820 C CA . LYS A 1 98 ? 17.404 -15.036 8.195 1.00 58.06 98 LYS A CA 1
ATOM 821 C C . LYS A 1 98 ? 17.292 -14.220 6.899 1.00 58.06 98 LYS A C 1
ATOM 823 O O . LYS A 1 98 ? 18.288 -13.708 6.399 1.00 58.06 98 LYS A O 1
ATOM 828 N N . GLY A 1 99 ? 16.080 -14.065 6.370 1.00 55.72 99 GLY A N 1
ATOM 829 C CA . GLY A 1 99 ? 15.760 -13.213 5.226 1.00 55.72 99 GLY A CA 1
ATOM 830 C C . GLY A 1 99 ? 15.954 -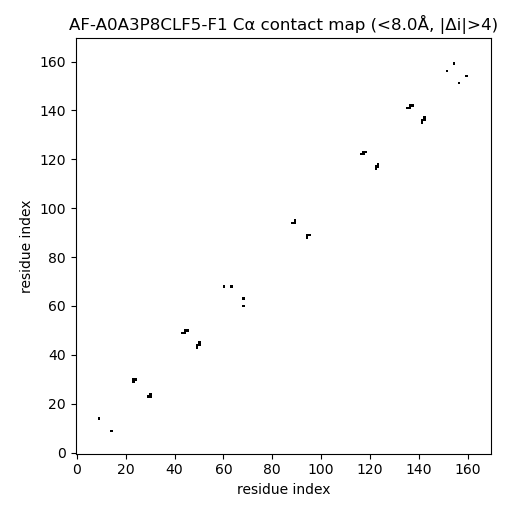11.735 5.549 1.00 55.72 99 GLY A C 1
ATOM 831 O O . GLY A 1 99 ? 16.526 -11.018 4.737 1.00 55.72 99 GLY A O 1
ATOM 832 N N . VAL A 1 100 ? 15.589 -11.298 6.759 1.00 56.03 100 VAL A N 1
ATOM 833 C CA . VAL A 1 100 ? 15.885 -9.944 7.260 1.00 56.03 100 VAL A CA 1
ATOM 834 C C . VAL A 1 100 ? 17.391 -9.730 7.468 1.00 56.03 100 VAL A C 1
ATOM 836 O O . VAL A 1 100 ? 17.914 -8.690 7.067 1.00 56.03 100 VAL A O 1
ATOM 839 N N . GLU A 1 101 ? 18.126 -10.706 8.007 1.00 56.75 101 GLU A N 1
ATOM 840 C CA . GLU A 1 101 ? 19.593 -10.613 8.136 1.00 56.75 101 GLU A CA 1
ATOM 841 C C . GLU A 1 101 ? 20.315 -10.561 6.780 1.00 56.75 101 GLU A C 1
ATOM 843 O O . GLU A 1 101 ? 21.232 -9.759 6.593 1.00 56.75 101 GLU A O 1
ATOM 848 N N . ASN A 1 102 ? 19.892 -11.366 5.803 1.00 57.56 102 ASN A N 1
ATOM 849 C CA . ASN A 1 102 ? 20.486 -11.370 4.464 1.00 57.56 102 ASN A CA 1
ATOM 850 C C . ASN A 1 102 ? 20.081 -10.139 3.640 1.00 57.56 102 ASN A C 1
ATOM 852 O O . ASN A 1 102 ? 20.899 -9.621 2.883 1.00 57.56 102 ASN A O 1
ATOM 856 N N . LEU A 1 103 ? 18.866 -9.615 3.833 1.00 52.44 103 LEU A N 1
ATOM 857 C CA . LEU A 1 103 ? 18.437 -8.332 3.272 1.00 52.44 103 LEU A CA 1
ATOM 858 C C . LEU A 1 103 ? 19.247 -7.169 3.864 1.00 52.44 103 LEU A C 1
ATOM 860 O O . LEU A 1 103 ? 19.603 -6.240 3.145 1.00 52.44 103 LEU A O 1
ATOM 864 N N . SER A 1 104 ? 19.614 -7.254 5.145 1.00 52.56 104 SER A N 1
ATOM 865 C CA . SER A 1 104 ? 20.469 -6.260 5.810 1.00 52.56 104 SER A CA 1
ATOM 866 C C . SER A 1 104 ? 21.904 -6.268 5.268 1.00 52.56 104 SER A C 1
ATOM 868 O O . SER A 1 104 ? 22.511 -5.208 5.139 1.00 52.56 104 SER A O 1
ATOM 870 N N . LYS A 1 105 ? 22.427 -7.439 4.877 1.00 58.91 105 LYS A N 1
ATOM 871 C CA . LYS A 1 105 ? 23.742 -7.580 4.222 1.00 58.91 105 LYS A CA 1
ATOM 872 C C . LYS A 1 105 ? 23.716 -7.163 2.746 1.00 58.91 105 LYS A C 1
ATOM 874 O O . LYS A 1 105 ? 24.614 -6.468 2.290 1.00 58.91 105 LYS A O 1
ATOM 879 N N . ALA A 1 106 ? 22.658 -7.499 2.004 1.00 53.09 106 ALA A N 1
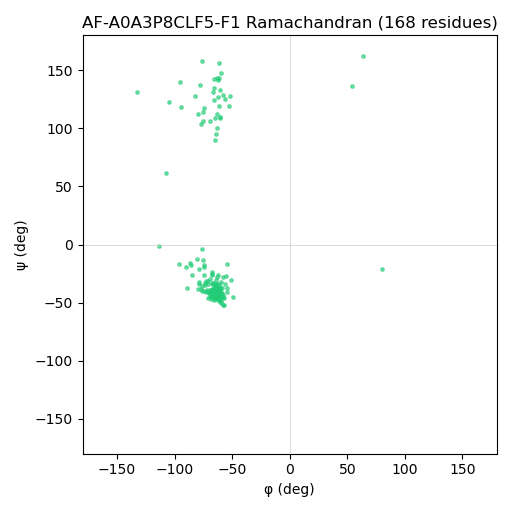ATOM 880 C CA . ALA A 1 106 ? 22.466 -7.025 0.628 1.00 53.09 106 ALA A CA 1
ATOM 881 C C . ALA A 1 106 ? 22.203 -5.506 0.555 1.00 53.09 106 ALA A C 1
ATOM 883 O O . ALA A 1 106 ? 22.528 -4.860 -0.442 1.00 53.09 106 ALA A O 1
ATOM 884 N N . SER A 1 107 ? 21.668 -4.919 1.632 1.00 48.47 107 SER A N 1
ATOM 885 C CA . SER A 1 107 ? 21.477 -3.475 1.769 1.00 48.47 107 SER A CA 1
ATOM 886 C C . SER A 1 107 ? 22.798 -2.706 1.681 1.00 48.47 107 SER A C 1
ATOM 888 O O . SER A 1 107 ? 22.799 -1.612 1.134 1.00 48.47 107 SER A O 1
ATOM 890 N N . GLU A 1 108 ? 23.938 -3.248 2.124 1.00 57.59 108 GLU A N 1
ATOM 891 C CA . GLU A 1 108 ? 25.216 -2.517 2.063 1.00 57.59 108 GLU A CA 1
ATOM 892 C C . GLU A 1 108 ? 25.652 -2.142 0.644 1.00 57.59 108 GLU A C 1
ATOM 894 O O . GLU A 1 108 ? 26.109 -1.022 0.441 1.00 57.59 108 GLU A O 1
ATOM 899 N N . HIS A 1 109 ? 25.407 -2.999 -0.348 1.00 56.06 109 HIS A N 1
ATOM 900 C CA . HIS A 1 109 ? 25.745 -2.712 -1.747 1.00 56.06 109 HIS A CA 1
ATOM 901 C C . HIS A 1 109 ? 24.665 -1.913 -2.498 1.00 56.06 109 HIS A C 1
ATOM 903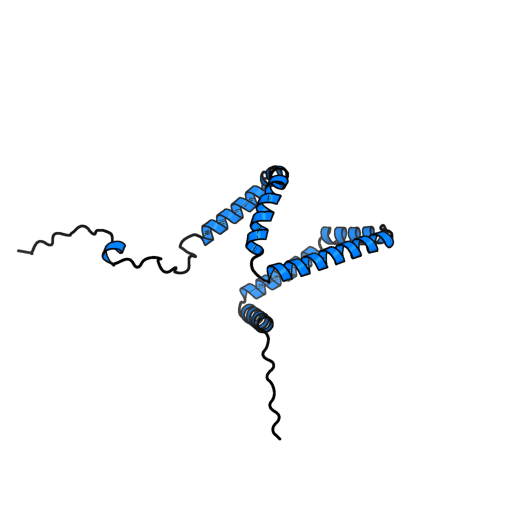 O O . HIS A 1 109 ? 24.944 -1.314 -3.533 1.00 56.06 109 HIS A O 1
ATOM 909 N N . VAL A 1 110 ? 23.434 -1.869 -1.977 1.00 52.53 110 VAL A N 1
ATOM 910 C CA . VAL A 1 110 ? 22.296 -1.133 -2.564 1.00 52.53 110 VAL A CA 1
ATOM 911 C C . VAL A 1 110 ? 22.118 0.254 -1.923 1.00 52.53 110 VAL A C 1
ATOM 913 O O . VAL A 1 110 ? 21.486 1.131 -2.515 1.00 52.53 110 VAL A O 1
ATOM 916 N N . LYS A 1 111 ? 22.722 0.497 -0.750 1.00 55.41 111 LYS A N 1
ATOM 917 C CA . LYS A 1 111 ? 22.700 1.778 -0.021 1.00 55.41 111 LYS A CA 1
ATOM 918 C C . LYS A 1 111 ? 23.178 2.946 -0.878 1.00 55.41 111 LYS A C 1
ATOM 920 O O . LYS A 1 111 ? 22.546 3.992 -0.837 1.00 55.41 111 LYS A O 1
ATOM 925 N N . ASP A 1 112 ? 24.226 2.786 -1.681 1.00 59.59 112 ASP A N 1
ATOM 926 C CA . ASP A 1 112 ? 24.793 3.920 -2.425 1.00 59.59 112 ASP A CA 1
ATOM 927 C C . ASP A 1 112 ? 23.950 4.332 -3.641 1.00 59.59 112 ASP A C 1
ATOM 929 O O . ASP A 1 112 ? 23.767 5.523 -3.878 1.00 59.59 112 ASP A O 1
ATOM 933 N N . ALA A 1 113 ? 23.328 3.375 -4.338 1.00 56.84 113 ALA A N 1
ATOM 934 C CA . ALA A 1 113 ? 22.360 3.667 -5.401 1.00 56.84 113 ALA A CA 1
ATOM 935 C C . ALA A 1 113 ? 20.999 4.143 -4.854 1.00 56.84 113 ALA A C 1
ATOM 937 O O . ALA A 1 113 ? 20.272 4.877 -5.519 1.00 56.84 113 ALA A O 1
ATOM 938 N N . THR A 1 114 ? 20.650 3.740 -3.630 1.00 54.25 114 THR A N 1
ATOM 939 C CA . THR A 1 114 ? 19.381 4.108 -2.986 1.00 54.25 114 THR A CA 1
ATOM 940 C C . THR A 1 114 ? 19.461 5.457 -2.274 1.00 54.25 114 THR A C 1
ATOM 942 O O . THR A 1 114 ? 18.441 6.130 -2.177 1.00 54.25 114 THR A O 1
ATOM 945 N N . LYS A 1 115 ? 20.645 5.902 -1.825 1.00 63.69 115 LYS A N 1
ATOM 946 C CA . LYS A 1 115 ? 20.844 7.228 -1.209 1.00 63.69 115 LYS A CA 1
ATOM 947 C C . LYS A 1 115 ? 20.422 8.353 -2.153 1.00 63.69 115 LYS A C 1
ATOM 949 O O . LYS A 1 115 ? 19.551 9.137 -1.788 1.00 63.69 115 LYS A O 1
ATOM 954 N N . SER A 1 116 ? 20.926 8.364 -3.388 1.00 65.31 116 SER A N 1
ATOM 955 C CA . SER A 1 116 ? 20.560 9.387 -4.382 1.00 65.31 116 SER A CA 1
ATOM 956 C C . SER A 1 116 ? 19.077 9.334 -4.761 1.00 65.31 116 SER A C 1
ATOM 958 O O . SER A 1 116 ? 18.441 10.368 -4.954 1.00 65.31 116 SER A O 1
ATOM 960 N N . LEU A 1 117 ? 18.483 8.138 -4.792 1.00 61.53 117 LEU A N 1
ATOM 961 C CA . LEU A 1 117 ? 17.054 7.973 -5.049 1.00 61.53 117 LEU A CA 1
ATOM 962 C C . LEU A 1 117 ? 16.204 8.469 -3.865 1.00 61.53 117 LEU A C 1
ATOM 964 O O . LEU A 1 117 ? 15.203 9.154 -4.072 1.00 61.53 117 LEU A O 1
ATOM 968 N N . SER A 1 118 ? 16.639 8.203 -2.629 1.00 63.41 118 SER A N 1
ATOM 969 C CA . SER A 1 118 ? 16.005 8.679 -1.392 1.00 63.41 118 SER A CA 1
ATOM 970 C C . SER A 1 118 ? 16.110 10.192 -1.198 1.00 63.41 118 SER A C 1
ATOM 972 O O . SER A 1 118 ? 15.264 10.791 -0.538 1.00 63.41 118 SER A O 1
ATOM 974 N N . GLU A 1 119 ? 17.110 10.824 -1.817 1.00 75.25 119 GLU A N 1
ATOM 975 C CA . GLU A 1 119 ? 17.295 12.275 -1.804 1.00 75.25 119 GLU A CA 1
ATOM 976 C C . GLU A 1 119 ? 16.317 13.017 -2.727 1.00 75.25 119 GLU A C 1
ATOM 978 O O . GLU A 1 119 ? 16.150 14.233 -2.591 1.00 75.25 119 GLU A O 1
ATOM 983 N N . THR A 1 120 ? 15.627 12.301 -3.619 1.00 83.06 120 THR A N 1
ATOM 984 C CA . THR A 1 120 ? 14.637 12.882 -4.533 1.00 83.06 120 THR A CA 1
ATOM 985 C C . THR A 1 120 ? 13.436 13.424 -3.752 1.00 83.06 120 THR A C 1
ATOM 987 O O . THR A 1 120 ? 12.887 12.744 -2.883 1.00 83.06 120 THR A O 1
ATOM 990 N N . GLU A 1 121 ? 12.976 14.631 -4.092 1.00 79.38 121 GLU A N 1
ATOM 991 C CA . GLU A 1 121 ? 11.900 15.344 -3.378 1.00 79.38 121 GLU A CA 1
ATOM 992 C C . GLU A 1 121 ? 10.604 14.528 -3.241 1.00 79.38 121 GLU A C 1
ATOM 994 O O . GLU A 1 121 ? 9.973 14.530 -2.185 1.00 79.38 121 GLU A O 1
ATOM 999 N N . PHE A 1 122 ? 10.240 13.756 -4.269 1.00 78.62 122 PHE A N 1
ATOM 1000 C CA . PHE A 1 122 ? 9.076 12.868 -4.222 1.00 78.62 122 PHE A CA 1
ATOM 1001 C C . PHE A 1 122 ? 9.226 11.743 -3.186 1.00 78.62 122 PHE A C 1
ATOM 1003 O O . PHE A 1 122 ? 8.286 11.465 -2.444 1.00 78.62 122 PHE A O 1
ATOM 1010 N N . ILE A 1 123 ? 10.402 11.114 -3.094 1.00 76.94 123 ILE A N 1
ATOM 1011 C CA . ILE A 1 123 ? 10.633 10.035 -2.125 1.00 76.94 123 ILE A CA 1
ATOM 1012 C C . ILE A 1 123 ? 10.717 10.601 -0.709 1.00 76.94 123 ILE A C 1
ATOM 1014 O O . ILE A 1 123 ? 10.120 10.029 0.198 1.00 76.94 123 ILE A O 1
ATOM 1018 N N . LYS A 1 124 ? 11.342 11.769 -0.512 1.00 81.88 124 LYS A N 1
ATOM 1019 C CA . LYS A 1 124 ? 11.286 12.485 0.773 1.00 81.88 124 LYS A CA 1
ATOM 1020 C C . LYS A 1 124 ? 9.849 12.803 1.187 1.00 81.88 124 LYS A C 1
ATOM 1022 O O . LYS A 1 124 ? 9.507 12.625 2.353 1.00 81.88 124 LYS A O 1
ATOM 1027 N N . ALA A 1 125 ? 9.009 13.262 0.258 1.00 88.31 125 ALA A N 1
ATOM 1028 C CA . ALA A 1 125 ? 7.600 13.539 0.526 1.00 88.31 125 ALA A CA 1
ATOM 1029 C C . ALA A 1 125 ? 6.827 12.261 0.879 1.00 88.31 125 ALA A C 1
ATOM 1031 O O . ALA A 1 125 ? 6.062 12.259 1.841 1.00 88.31 125 ALA A O 1
ATOM 1032 N N . ALA A 1 126 ? 7.077 11.162 0.164 1.00 77.44 126 ALA A N 1
ATOM 1033 C CA . ALA A 1 126 ? 6.484 9.862 0.461 1.00 77.44 126 ALA A CA 1
ATOM 1034 C C . ALA A 1 126 ? 6.913 9.338 1.842 1.00 77.44 126 ALA A C 1
ATOM 1036 O O . ALA A 1 126 ? 6.062 8.935 2.630 1.00 77.44 126 ALA A O 1
ATOM 1037 N N . ILE A 1 127 ? 8.208 9.407 2.172 1.00 83.00 127 ILE A N 1
ATOM 1038 C CA . ILE A 1 127 ? 8.743 9.011 3.483 1.00 83.00 127 ILE A CA 1
ATOM 1039 C C . ILE A 1 127 ? 8.117 9.860 4.591 1.00 83.00 127 ILE A C 1
ATOM 1041 O O . ILE A 1 127 ? 7.621 9.301 5.563 1.00 83.00 127 ILE A O 1
ATOM 1045 N N . LYS A 1 128 ? 8.065 11.188 4.426 1.00 84.75 128 LYS A N 1
ATOM 1046 C CA . LYS A 1 128 ? 7.400 12.084 5.384 1.00 84.75 128 LYS A CA 1
ATOM 1047 C C . LYS A 1 128 ? 5.919 11.748 5.546 1.00 84.75 128 LYS A C 1
ATOM 1049 O O . LYS A 1 128 ? 5.431 11.745 6.666 1.00 84.75 128 LYS A O 1
ATOM 1054 N N . GLY A 1 129 ? 5.210 11.450 4.457 1.00 85.56 129 GLY A N 1
ATOM 1055 C CA . GLY A 1 129 ? 3.802 11.050 4.509 1.00 85.56 129 GLY A CA 1
ATOM 1056 C C . GLY A 1 129 ? 3.598 9.763 5.309 1.00 85.56 129 GLY A C 1
ATOM 1057 O O . GLY A 1 129 ? 2.740 9.712 6.184 1.00 85.56 129 GLY A O 1
ATOM 1058 N N . VAL A 1 130 ? 4.434 8.751 5.070 1.00 86.44 130 VAL A N 1
ATOM 1059 C CA . VAL A 1 130 ? 4.408 7.493 5.831 1.00 86.44 130 VAL A CA 1
ATOM 1060 C C . VAL A 1 130 ? 4.779 7.718 7.298 1.00 86.44 130 VAL A C 1
ATOM 1062 O O . VAL A 1 130 ? 4.136 7.154 8.175 1.00 86.44 130 VAL A O 1
ATOM 1065 N N . GLU A 1 131 ? 5.770 8.562 7.585 1.00 84.50 131 GLU A N 1
ATOM 1066 C CA . GLU A 1 131 ? 6.176 8.902 8.951 1.00 84.50 131 GLU A CA 1
ATOM 1067 C C . GLU A 1 131 ? 5.064 9.638 9.714 1.00 84.50 131 GLU A C 1
ATOM 1069 O O . GLU A 1 131 ? 4.824 9.348 10.884 1.00 84.50 131 GLU A O 1
ATOM 1074 N N . VAL A 1 132 ? 4.352 10.559 9.057 1.00 88.56 132 VAL A N 1
ATOM 1075 C CA . VAL A 1 132 ? 3.197 11.264 9.637 1.00 88.56 132 VAL A CA 1
ATOM 1076 C C . VAL A 1 132 ? 2.066 10.284 9.938 1.00 88.56 132 VAL A C 1
ATOM 1078 O O . VAL A 1 132 ? 1.567 10.280 11.058 1.00 88.56 132 VAL A O 1
ATOM 1081 N N . VAL A 1 133 ? 1.723 9.397 8.998 1.00 82.50 133 VAL A N 1
ATOM 1082 C CA . VAL A 1 133 ? 0.709 8.351 9.223 1.00 82.50 133 VAL A CA 1
ATOM 1083 C C . VAL A 1 133 ? 1.133 7.400 10.346 1.00 82.50 133 VAL A C 1
ATOM 1085 O O . VAL A 1 133 ? 0.318 7.049 11.192 1.00 82.50 133 VAL A O 1
ATOM 1088 N N . GLY A 1 134 ? 2.412 7.018 10.404 1.00 81.12 134 GLY A N 1
ATOM 1089 C CA . GLY A 1 134 ? 2.964 6.197 11.482 1.00 81.12 134 GLY A CA 1
ATOM 1090 C C . GLY A 1 134 ? 2.809 6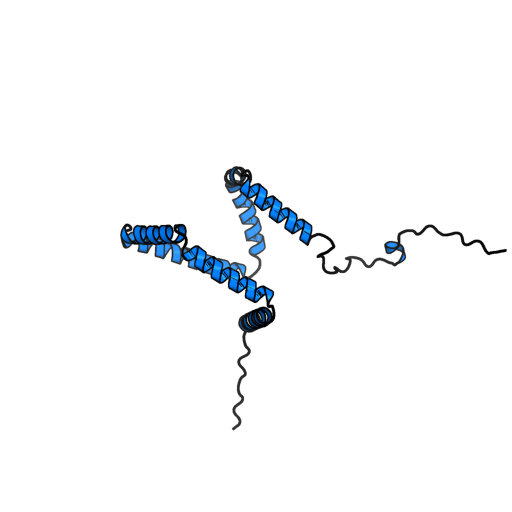.864 12.848 1.00 81.12 134 GLY A C 1
ATOM 1091 O O . GLY A 1 134 ? 2.269 6.257 13.765 1.00 81.12 134 GLY A O 1
ATOM 1092 N N . LYS A 1 135 ? 3.177 8.145 12.961 1.00 82.50 135 LYS A N 1
ATOM 1093 C CA . LYS A 1 135 ? 2.998 8.936 14.190 1.00 82.50 135 LYS A CA 1
ATOM 1094 C C . LYS A 1 135 ? 1.528 9.122 14.564 1.00 82.50 135 LYS A C 1
ATOM 1096 O O . LYS A 1 135 ? 1.195 9.140 15.745 1.00 82.50 135 LYS A O 1
ATOM 1101 N N . GLU A 1 136 ? 0.639 9.264 13.584 1.00 74.44 136 GLU A N 1
ATOM 1102 C CA . GLU A 1 136 ? -0.803 9.349 13.825 1.00 74.44 136 GLU A CA 1
ATOM 1103 C C . GLU A 1 136 ? -1.373 8.025 14.350 1.00 74.44 136 GLU A C 1
ATOM 1105 O O . GLU A 1 136 ? -2.177 8.047 15.282 1.00 74.44 136 GLU A O 1
ATOM 1110 N N . LEU A 1 137 ? -0.908 6.885 13.833 1.00 72.75 137 LEU A N 1
ATOM 1111 C CA . LEU A 1 137 ? -1.274 5.551 14.321 1.00 72.75 137 LEU A CA 1
ATOM 1112 C C . LEU A 1 137 ? -0.667 5.233 15.696 1.00 72.75 137 LEU A C 1
ATOM 1114 O O . LEU A 1 137 ? -1.303 4.563 16.505 1.00 72.75 137 LEU A O 1
ATOM 1118 N N . GLU A 1 138 ? 0.541 5.725 15.975 1.00 67.88 138 GLU A N 1
ATOM 1119 C CA . GLU A 1 138 ? 1.190 5.624 17.287 1.00 67.88 138 GLU A CA 1
ATOM 1120 C C . GLU A 1 138 ? 0.591 6.584 18.322 1.00 67.88 138 GLU A C 1
ATOM 1122 O O . GLU A 1 138 ? 0.784 6.379 19.520 1.00 67.88 138 GLU A O 1
ATOM 1127 N N . SER A 1 139 ? -0.142 7.619 17.898 1.00 72.19 139 SER A N 1
ATOM 1128 C CA . SER A 1 139 ? -0.794 8.542 18.824 1.00 72.19 139 SER A CA 1
ATOM 1129 C C . SER A 1 139 ? -1.826 7.813 19.692 1.00 72.19 139 SER A C 1
ATOM 1131 O O . SER A 1 139 ? -2.569 6.952 19.216 1.00 72.19 139 SER A O 1
ATOM 1133 N N . GLU A 1 140 ? -1.916 8.191 20.972 1.00 63.19 140 GLU A N 1
ATOM 1134 C CA . GLU A 1 140 ? -2.788 7.552 21.979 1.00 63.19 140 GLU A CA 1
ATOM 1135 C C . GLU A 1 140 ? -4.272 7.474 21.563 1.00 63.19 140 GLU A C 1
ATOM 1137 O O . GLU A 1 140 ? -5.031 6.682 22.113 1.00 63.19 140 GLU A O 1
ATOM 1142 N N . ARG A 1 141 ? -4.691 8.257 20.556 1.00 61.31 141 ARG A N 1
ATOM 1143 C CA . ARG A 1 141 ? -6.052 8.256 19.995 1.00 61.31 141 ARG A CA 1
ATOM 1144 C C . ARG A 1 141 ? -6.418 6.970 19.245 1.00 61.31 141 ARG A C 1
ATOM 1146 O O . ARG A 1 141 ? -7.602 6.661 19.164 1.00 61.31 141 ARG A O 1
ATOM 1153 N N . PHE A 1 142 ? -5.438 6.246 18.700 1.00 56.00 142 PHE A N 1
ATOM 1154 C CA . PHE A 1 142 ? -5.645 4.999 17.946 1.00 56.00 142 PHE A CA 1
ATOM 1155 C C . PHE A 1 142 ? -5.075 3.760 18.646 1.00 56.00 142 PHE A C 1
ATOM 1157 O O . PHE A 1 142 ? -5.239 2.641 18.154 1.00 56.00 142 PHE A O 1
ATOM 1164 N N . GLN A 1 143 ? -4.443 3.925 19.810 1.00 64.56 143 GLN A N 1
ATOM 1165 C CA . GLN A 1 143 ? -3.945 2.795 20.580 1.00 64.56 143 GLN A CA 1
ATOM 1166 C C . GLN A 1 143 ? -5.113 2.061 21.252 1.00 64.56 143 GLN A C 1
ATOM 1168 O O . GLN A 1 143 ? -5.821 2.602 22.100 1.00 64.56 143 GLN A O 1
ATOM 1173 N N . MET A 1 144 ? -5.315 0.795 20.879 1.00 79.69 144 MET A N 1
ATOM 1174 C CA . MET A 1 144 ? -6.139 -0.116 21.674 1.00 79.69 144 MET A CA 1
ATOM 1175 C C . MET A 1 144 ? -5.530 -0.257 23.071 1.00 79.69 144 MET A C 1
ATOM 1177 O O . MET A 1 144 ? -4.308 -0.228 23.222 1.00 79.69 144 MET A O 1
ATOM 1181 N N . TYR A 1 145 ? -6.376 -0.453 24.086 1.00 81.56 145 TYR A N 1
ATOM 1182 C CA . TYR A 1 145 ? -5.902 -0.673 25.449 1.00 81.56 145 TYR A CA 1
ATOM 1183 C C . TYR A 1 145 ? -4.873 -1.810 25.487 1.00 81.56 145 TYR A C 1
ATOM 1185 O O . TYR A 1 145 ? -5.187 -2.959 25.162 1.00 81.56 145 TYR A O 1
ATOM 1193 N N . GLN A 1 146 ? -3.655 -1.483 25.917 1.00 78.56 146 GLN A N 1
ATOM 1194 C CA . GLN A 1 146 ? -2.606 -2.454 26.181 1.00 78.56 146 GLN A CA 1
ATOM 1195 C C . GLN A 1 146 ? -2.466 -2.606 27.693 1.00 78.56 146 GLN A C 1
ATOM 1197 O O . GLN A 1 146 ? -2.257 -1.629 28.415 1.00 78.56 146 GLN A O 1
ATOM 1202 N N . ALA A 1 147 ? -2.616 -3.837 28.182 1.00 83.00 147 ALA A N 1
ATOM 1203 C CA . ALA A 1 147 ? -2.443 -4.107 29.600 1.00 83.00 147 ALA A CA 1
ATOM 1204 C C . ALA A 1 147 ? -1.003 -3.744 30.018 1.00 83.00 147 ALA A C 1
ATOM 1206 O O . ALA A 1 147 ? -0.056 -4.128 29.323 1.00 83.00 147 ALA A O 1
ATOM 1207 N N . PRO A 1 148 ? -0.813 -3.011 31.129 1.00 83.50 148 PRO A N 1
ATOM 1208 C CA . PRO A 1 148 ? 0.516 -2.651 31.597 1.00 83.50 148 PRO A CA 1
ATOM 1209 C C . PRO A 1 148 ? 1.312 -3.908 31.960 1.00 83.50 148 PRO A C 1
ATOM 1211 O O . PRO A 1 148 ? 0.769 -4.866 32.510 1.00 83.50 148 PRO A O 1
ATOM 1214 N N . SER A 1 149 ? 2.618 -3.887 31.684 1.00 85.69 149 SER A N 1
ATOM 1215 C CA . SER A 1 149 ? 3.523 -5.013 31.961 1.00 85.69 149 SER A CA 1
ATOM 1216 C C . SER A 1 149 ? 3.629 -5.352 33.450 1.00 85.69 149 SER A C 1
ATOM 1218 O O . SER A 1 149 ? 3.919 -6.492 33.806 1.00 85.69 149 SER A O 1
ATOM 1220 N N . ILE A 1 150 ? 3.391 -4.367 34.317 1.00 90.50 150 ILE A N 1
ATOM 1221 C CA . ILE A 1 150 ? 3.394 -4.501 35.772 1.00 90.50 150 ILE A CA 1
ATOM 1222 C C . ILE A 1 150 ? 2.137 -3.813 36.298 1.00 90.50 150 ILE A C 1
ATOM 1224 O O . ILE A 1 150 ? 1.835 -2.676 35.922 1.00 90.50 150 ILE A O 1
ATOM 1228 N N . LEU A 1 151 ? 1.403 -4.506 37.168 1.00 85.62 151 LEU A N 1
ATOM 1229 C CA . LEU A 1 151 ? 0.234 -3.941 37.832 1.00 85.62 151 LEU A CA 1
ATOM 1230 C C . LEU A 1 151 ? 0.682 -2.807 38.753 1.00 85.62 151 LEU A C 1
ATOM 1232 O O . LEU A 1 151 ? 1.522 -3.009 39.625 1.00 85.62 151 LEU A O 1
ATOM 1236 N N . LYS A 1 152 ? 0.105 -1.624 38.559 1.00 85.00 152 LYS A N 1
ATOM 1237 C CA . LYS A 1 152 ? 0.362 -0.459 39.406 1.00 85.00 152 LYS A CA 1
ATOM 1238 C C . LYS A 1 152 ? -0.710 -0.354 40.477 1.00 85.00 152 LYS A C 1
ATOM 1240 O O . LYS A 1 152 ? -1.895 -0.560 40.207 1.00 85.00 152 LYS A O 1
ATOM 1245 N N . THR A 1 153 ? -0.303 -0.003 41.690 1.00 83.94 153 THR A N 1
ATOM 1246 C CA . THR A 1 153 ? -1.243 0.283 42.779 1.00 83.94 153 THR A CA 1
ATOM 1247 C C . THR A 1 153 ? -1.875 1.668 42.601 1.00 83.94 153 THR A C 1
ATOM 1249 O O . THR A 1 153 ? -1.328 2.545 41.929 1.00 83.94 153 THR A O 1
ATOM 1252 N N . ARG A 1 154 ? -3.042 1.910 43.217 1.00 79.88 154 ARG A N 1
ATOM 1253 C CA . ARG A 1 154 ? -3.752 3.203 43.111 1.00 79.88 154 ARG A CA 1
ATOM 1254 C C . ARG A 1 154 ? -2.884 4.393 43.552 1.00 79.88 154 ARG A C 1
ATOM 1256 O O . ARG A 1 154 ? -2.983 5.465 42.963 1.00 79.88 154 ARG A O 1
ATOM 1263 N N . SER A 1 155 ? -2.019 4.186 44.544 1.00 78.00 155 SER A N 1
ATOM 1264 C CA . SER A 1 155 ? -1.050 5.168 45.048 1.00 78.00 155 SER A CA 1
ATOM 1265 C C . SER A 1 155 ? 0.040 5.533 44.037 1.00 78.00 155 SER A C 1
ATOM 1267 O O . SER A 1 155 ? 0.486 6.673 44.013 1.00 78.00 155 SER A O 1
ATOM 1269 N N . GLU A 1 156 ? 0.455 4.596 43.184 1.00 77.69 156 GLU A N 1
ATOM 1270 C CA . GLU A 1 156 ? 1.453 4.848 42.135 1.00 77.69 156 GLU A CA 1
ATOM 1271 C C . GLU A 1 156 ? 0.845 5.555 40.919 1.00 77.69 156 GLU A C 1
ATOM 1273 O O . GLU A 1 156 ? 1.517 6.351 40.268 1.00 77.69 156 GLU A O 1
ATOM 1278 N N . ILE A 1 157 ? -0.431 5.282 40.618 1.00 73.31 157 ILE A N 1
ATOM 1279 C CA . ILE A 1 157 ? -1.159 5.893 39.493 1.00 73.31 157 ILE A CA 1
ATOM 1280 C C . ILE A 1 157 ? -1.538 7.345 39.802 1.00 73.31 157 ILE A C 1
ATOM 1282 O O . ILE A 1 157 ? -1.449 8.205 38.933 1.00 73.31 157 ILE A O 1
ATOM 1286 N N . SER A 1 158 ? -1.962 7.625 41.037 1.00 72.31 158 SER A N 1
ATOM 1287 C CA . SER A 1 158 ? -2.481 8.942 41.429 1.00 72.31 158 SER A CA 1
ATOM 1288 C C . SER A 1 158 ? -1.396 10.012 41.627 1.00 72.31 158 SER A C 1
ATOM 1290 O O . SER A 1 158 ? -1.734 11.161 41.910 1.00 72.31 158 SER A O 1
ATOM 1292 N N . GLY A 1 159 ? -0.109 9.656 41.518 1.00 63.69 159 GLY A N 1
ATOM 1293 C CA . GLY A 1 159 ? 0.984 10.484 42.025 1.00 63.69 159 GLY A CA 1
ATOM 1294 C C . GLY A 1 159 ? 0.909 10.634 43.550 1.00 63.69 159 GLY A C 1
ATOM 1295 O O . GLY A 1 159 ? -0.123 10.374 44.171 1.00 63.69 159 GLY A O 1
ATOM 1296 N N . LYS A 1 160 ? 2.008 11.049 44.190 1.00 62.19 160 LYS A N 1
ATOM 1297 C CA . LYS A 1 160 ? 1.969 11.458 45.601 1.00 62.19 160 LYS A CA 1
ATOM 1298 C C . LYS A 1 160 ? 1.092 12.708 45.703 1.00 62.19 160 LYS A C 1
ATOM 1300 O O . LYS A 1 160 ? 1.586 13.816 45.528 1.00 62.19 160 LYS A O 1
ATOM 1305 N N . GLY A 1 161 ? -0.210 12.525 45.906 1.00 59.97 161 GLY A N 1
ATOM 1306 C CA . GLY A 1 161 ? -1.101 13.619 46.257 1.00 59.97 161 GLY A CA 1
ATOM 1307 C C . GLY A 1 161 ? -0.575 14.251 47.536 1.00 59.97 161 GLY A C 1
ATOM 1308 O O . GLY A 1 161 ? -0.275 13.529 48.487 1.00 59.97 161 GLY A O 1
ATOM 1309 N N . GLU A 1 162 ? -0.405 15.572 47.534 1.00 66.25 162 GLU A N 1
ATOM 1310 C CA . GLU A 1 162 ? -0.041 16.301 48.743 1.00 66.25 162 GLU A CA 1
ATOM 1311 C C . GLU A 1 162 ? -1.013 15.914 49.858 1.00 66.25 162 GLU A C 1
ATOM 1313 O O . GLU A 1 162 ? -2.236 15.920 49.672 1.00 66.25 162 GLU A O 1
ATOM 1318 N N . GLU A 1 163 ? -0.453 15.511 50.995 1.00 66.56 163 GLU A N 1
ATOM 1319 C CA . GLU A 1 163 ? -1.205 15.126 52.176 1.00 66.56 163 GLU A CA 1
ATOM 1320 C C . GLU A 1 163 ? -1.952 16.372 52.664 1.00 66.56 163 GLU A C 1
ATOM 1322 O O . GLU A 1 163 ? -1.390 17.254 53.314 1.00 66.56 163 GLU A O 1
ATOM 1327 N N . ARG A 1 164 ? -3.218 16.513 52.251 1.00 68.50 164 ARG A N 1
ATOM 1328 C CA . ARG A 1 164 ? -4.047 17.645 52.663 1.00 68.50 164 ARG A CA 1
ATOM 1329 C C . ARG A 1 164 ? -4.259 17.525 54.164 1.00 68.50 164 ARG A C 1
ATOM 1331 O O . ARG A 1 164 ? -4.991 16.646 54.612 1.00 68.50 164 ARG A O 1
ATOM 1338 N N . ALA A 1 165 ? -3.625 18.407 54.929 1.00 72.88 165 ALA A N 1
ATOM 1339 C CA . ALA A 1 165 ? -3.867 18.530 56.356 1.00 72.88 165 ALA A CA 1
ATOM 1340 C C . ALA A 1 165 ? -5.324 18.968 56.571 1.00 72.88 165 ALA A C 1
ATOM 1342 O O . ALA A 1 165 ? -5.670 20.135 56.391 1.00 72.88 165 ALA A O 1
ATOM 1343 N N . ILE A 1 166 ? -6.190 18.014 56.911 1.00 76.81 166 ILE A N 1
ATOM 1344 C CA . ILE A 1 166 ? -7.574 18.293 57.291 1.00 76.81 166 ILE A CA 1
ATOM 1345 C C . ILE A 1 166 ? -7.527 18.814 58.725 1.00 76.81 166 ILE A C 1
ATOM 1347 O O . ILE A 1 166 ? -7.305 18.046 59.661 1.00 76.81 166 ILE A O 1
ATOM 1351 N N . GLN A 1 167 ? -7.685 20.124 58.901 1.00 78.00 167 GLN A N 1
ATOM 1352 C CA . GLN A 1 167 ? -7.897 20.678 60.234 1.00 78.00 167 GLN A CA 1
ATOM 1353 C C . GLN A 1 167 ? -9.354 20.434 60.650 1.00 78.00 167 GLN A C 1
ATOM 1355 O O . GLN A 1 167 ? -10.249 20.590 59.816 1.00 78.00 167 GLN A O 1
ATOM 1360 N N . PRO A 1 168 ? -9.608 20.027 61.905 1.00 77.12 168 PRO A N 1
ATOM 1361 C CA . PRO A 1 168 ? -10.965 19.926 62.415 1.00 77.12 168 PRO A CA 1
ATOM 1362 C C . PRO A 1 168 ? -11.575 21.326 62.507 1.00 77.12 168 PRO A C 1
ATOM 1364 O O . PRO A 1 168 ? -10.947 22.239 63.050 1.00 77.12 168 PRO A O 1
ATOM 1367 N N . ASP A 1 169 ? -12.791 21.476 61.985 1.00 71.06 169 ASP A N 1
ATOM 1368 C CA . ASP A 1 169 ? -13.581 22.693 62.173 1.00 71.06 169 ASP A CA 1
ATOM 1369 C C . ASP A 1 169 ? -13.868 22.858 63.672 1.00 71.06 169 ASP A C 1
ATOM 1371 O O . ASP A 1 169 ? -14.299 21.907 64.336 1.00 71.06 169 ASP A O 1
ATOM 1375 N N . ARG A 1 170 ? -13.536 24.034 64.209 1.00 57.50 170 ARG A N 1
ATOM 1376 C CA . ARG A 1 170 ? -13.724 24.387 65.622 1.00 57.50 170 ARG A CA 1
ATOM 1377 C C . ARG A 1 170 ? -15.112 24.942 65.887 1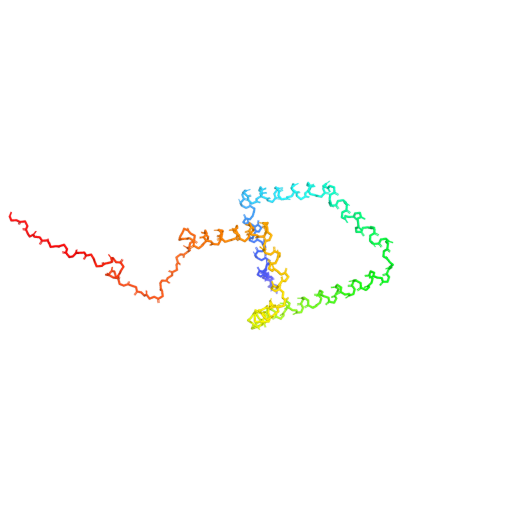.00 57.50 170 ARG A C 1
ATOM 1379 O O . ARG A 1 170 ? -15.574 25.761 65.066 1.00 57.50 170 ARG A O 1
#

Organism: NCBI:txid31246

Secondary structure (DSSP, 8-state):
--------PPPHHHHHHHHHHHHHHH-HHHHHHHHHHHHHHHHHHHSHHHHHHHHHHHHHHHHS-HHHHHHHHHHHHHHHHHHHHHHHHHTSSSHHHHHHHHHHHHHHHHHHHHHHHHTSHHHHHHHHHHHHHHHHHHSTTTPPP---SSPPPHHHHS--------PPP-

pLDDT: mean 71.29, std 11.67, range [39.88, 90.5]

Foldseek 3Di:
DDDDDPPPPDDPVRVVVVVVVVVCVVDPVSVVVVVVVVVVVVVVCVDVVVVVVVVVVVVCVVPDDPVVVVVVVVVVVVVVVVVVVVVVVVVVDDCVVVVVVVVVVVCVVCVVVVVVVCPDPVNVVVVVVVVVVVVVCVPPVNDDDDDDPDDDDPDRVVDPDPPPPDDDDD

Solvent-accessible surface area (backbone atoms only — not comparable to full-atom values): 10205 Å² total; per-residue (Å²): 136,86,84,81,80,76,78,76,76,74,51,71,69,57,51,48,53,53,47,53,51,50,52,45,71,67,38,65,68,52,45,51,49,54,48,50,52,53,53,50,50,55,50,49,64,67,34,69,65,52,49,50,51,52,49,48,49,55,45,49,64,70,71,46,57,70,72,55,55,49,53,51,50,52,50,49,52,52,49,52,50,48,52,52,52,49,52,55,45,63,71,58,68,77,47,67,62,55,49,51,54,50,50,58,58,55,38,69,78,45,45,70,70,43,48,66,54,51,68,34,69,68,47,44,50,50,51,51,50,51,50,51,53,49,52,54,54,69,30,78,90,61,55,72,93,70,83,68,96,64,90,74,52,73,66,70,71,66,46,89,65,78,82,76,82,79,74,80,88,128

InterPro domains:
  IPR039544 Tim44-like [PTHR10721] (9-163)

Radius of gyration: 29.31 Å; Cα contacts (8 Å, |Δi|>4): 23; chains: 1; bounding box: 56×71×99 Å